Protein AF-A0A938JJI3-F1 (afdb_monomer_lite)

Radius of gyration: 17.52 Å; chains: 1; bounding box: 46×24×46 Å

Structure (mmCIF, N/CA/C/O backbone):
data_AF-A0A938JJI3-F1
#
_entry.id   AF-A0A938JJI3-F1
#
loop_
_atom_site.group_PDB
_atom_site.id
_atom_site.type_symbol
_atom_site.label_atom_id
_atom_site.label_alt_id
_atom_site.label_comp_id
_atom_site.label_asym_id
_atom_site.label_entity_id
_atom_site.label_seq_id
_atom_site.pdbx_PDB_ins_code
_atom_site.Cartn_x
_atom_site.Cartn_y
_atom_site.Cartn_z
_atom_site.occupancy
_atom_site.B_iso_or_equiv
_atom_site.auth_seq_id
_atom_site.auth_comp_id
_atom_site.auth_asym_id
_atom_site.auth_atom_id
_atom_site.pdbx_PDB_model_num
ATOM 1 N N . MET A 1 1 ? -21.142 -5.159 18.706 1.00 53.47 1 MET A N 1
ATOM 2 C CA . MET A 1 1 ? -20.140 -5.058 19.791 1.00 53.47 1 MET A CA 1
ATOM 3 C C . MET A 1 1 ? -18.923 -5.857 19.340 1.00 53.47 1 MET A C 1
ATOM 5 O O . MET A 1 1 ? -19.114 -6.975 18.879 1.00 53.47 1 MET A O 1
ATOM 9 N N . LYS A 1 2 ? -17.721 -5.268 19.296 1.00 65.38 2 LYS A N 1
ATOM 10 C CA . LYS A 1 2 ? -16.5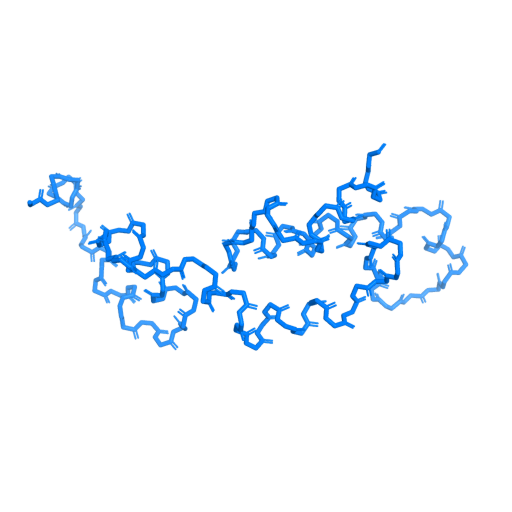44 -5.939 18.719 1.00 65.38 2 LYS A CA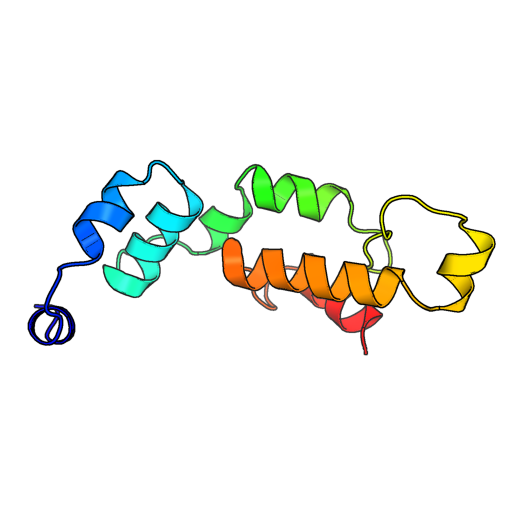 1
ATOM 11 C C . LYS A 1 2 ? -15.909 -6.872 19.752 1.00 65.38 2 LYS A C 1
ATOM 13 O O . LYS A 1 2 ? -15.013 -6.462 20.476 1.00 65.38 2 LYS A O 1
ATOM 18 N N . ILE A 1 3 ? -16.371 -8.120 19.753 1.00 80.75 3 ILE A N 1
ATOM 19 C CA . ILE A 1 3 ? -15.980 -9.217 20.661 1.00 80.75 3 ILE A CA 1
ATOM 20 C C . ILE A 1 3 ? -14.451 -9.411 20.747 1.00 80.75 3 ILE A C 1
ATOM 22 O O . ILE A 1 3 ? -13.935 -9.909 21.740 1.00 80.75 3 ILE A O 1
ATOM 26 N N . TRP A 1 4 ? -13.692 -9.005 19.724 1.00 89.31 4 TRP A N 1
ATOM 27 C CA . TRP A 1 4 ? -12.234 -9.126 19.723 1.00 89.31 4 TRP A CA 1
ATOM 28 C C . TRP A 1 4 ? -11.521 -8.134 20.653 1.00 89.31 4 TRP A C 1
ATOM 30 O O . TRP A 1 4 ? -10.454 -8.470 21.157 1.00 89.31 4 TRP A O 1
ATOM 40 N N . LEU A 1 5 ? -12.089 -6.945 20.905 1.00 90.38 5 LEU A N 1
ATOM 41 C CA . LEU A 1 5 ? -11.472 -5.943 21.788 1.00 90.38 5 LEU A CA 1
ATOM 42 C C . LEU A 1 5 ? -11.405 -6.438 23.232 1.00 90.38 5 LEU A C 1
ATOM 44 O O . LEU A 1 5 ? -10.420 -6.177 23.913 1.00 90.38 5 LEU A O 1
ATOM 48 N N . ASP A 1 6 ? -12.416 -7.196 23.659 1.00 90.25 6 ASP A N 1
ATOM 49 C CA . ASP A 1 6 ? -12.515 -7.739 25.016 1.00 90.25 6 ASP A CA 1
ATOM 50 C C . ASP A 1 6 ? -11.422 -8.787 25.308 1.00 90.25 6 ASP A C 1
ATOM 52 O O . ASP A 1 6 ? -11.138 -9.084 26.465 1.00 90.25 6 ASP A O 1
ATOM 56 N N . ASN A 1 7 ? -10.770 -9.324 24.267 1.00 92.50 7 ASN A N 1
ATOM 57 C CA . ASN A 1 7 ? -9.652 -10.265 24.394 1.00 92.50 7 ASN A CA 1
ATOM 58 C C . ASN A 1 7 ? -8.280 -9.575 24.483 1.00 92.50 7 ASN A C 1
ATOM 60 O O . ASN A 1 7 ? -7.261 -10.255 24.615 1.00 92.50 7 ASN A O 1
ATOM 64 N N . LEU A 1 8 ? -8.221 -8.245 24.378 1.00 91.62 8 LEU A N 1
ATOM 65 C CA . LEU A 1 8 ? -6.975 -7.487 24.433 1.00 91.62 8 LEU A CA 1
ATOM 66 C C . LEU A 1 8 ? -6.817 -6.801 25.789 1.00 91.62 8 LEU A C 1
ATOM 68 O O . LEU A 1 8 ? -7.743 -6.186 26.306 1.00 91.62 8 LEU A O 1
ATOM 72 N N . GLN A 1 9 ? -5.600 -6.840 26.336 1.00 94.25 9 GLN A N 1
ATOM 73 C CA . GLN A 1 9 ? -5.272 -6.131 27.581 1.00 94.25 9 GLN A CA 1
ATOM 74 C C . GLN A 1 9 ? -5.349 -4.605 27.430 1.00 94.25 9 GLN A C 1
ATOM 76 O O . GLN A 1 9 ? -5.592 -3.891 28.400 1.00 94.25 9 GLN A O 1
ATOM 81 N N . TYR A 1 10 ? -5.143 -4.107 26.210 1.00 92.00 10 TYR A N 1
ATOM 82 C CA . TYR A 1 10 ? -5.165 -2.690 25.872 1.00 92.00 10 TYR A CA 1
ATOM 83 C C . TYR A 1 10 ? -6.095 -2.465 24.689 1.00 92.00 10 TYR A C 1
ATOM 85 O O . TYR A 1 10 ? -6.084 -3.244 23.740 1.00 92.00 10 TYR A O 1
ATOM 93 N N . ASN A 1 11 ? -6.863 -1.375 24.721 1.00 91.62 11 ASN A N 1
ATOM 94 C CA . ASN A 1 11 ? -7.693 -0.976 23.592 1.00 91.62 11 ASN A CA 1
ATOM 95 C C . ASN A 1 11 ? -6.830 -0.252 22.538 1.00 91.62 11 ASN A C 1
ATOM 97 O O . ASN A 1 11 ? -6.440 0.895 22.774 1.00 91.62 11 ASN A O 1
ATOM 101 N N . PRO A 1 12 ? -6.554 -0.862 21.368 1.00 92.38 12 PRO A N 1
ATOM 102 C CA . PRO A 1 12 ? -5.701 -0.248 20.357 1.00 92.38 12 PRO A CA 1
ATOM 103 C C . PRO A 1 12 ? -6.406 0.880 19.594 1.00 92.38 12 PRO A C 1
ATOM 105 O O . PRO A 1 12 ? -5.739 1.673 18.940 1.00 92.38 12 PRO A O 1
ATOM 108 N N . LEU A 1 13 ? -7.740 0.988 19.659 1.00 93.56 13 LEU A N 1
ATOM 109 C CA . LEU A 1 13 ? -8.472 1.989 18.879 1.00 93.56 13 LEU A CA 1
ATOM 110 C C . LEU A 1 13 ? -8.138 3.417 19.303 1.00 93.56 13 LEU A C 1
ATOM 112 O O . LEU A 1 13 ? -8.100 4.287 18.444 1.00 93.56 13 LEU A O 1
ATOM 116 N N . ILE A 1 14 ? -7.885 3.655 20.592 1.00 92.00 14 ILE A N 1
ATOM 117 C CA . ILE A 1 14 ? -7.570 4.993 21.112 1.00 92.00 14 ILE A CA 1
ATOM 118 C C . ILE A 1 14 ? -6.298 5.545 20.445 1.00 92.00 1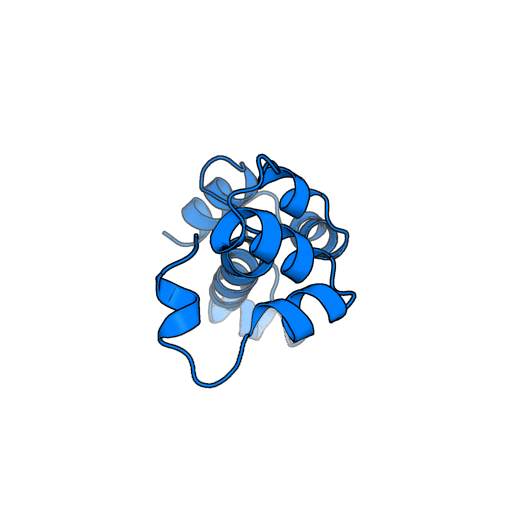4 ILE A C 1
ATOM 120 O O . ILE A 1 14 ? -6.408 6.526 19.710 1.00 92.00 14 ILE A O 1
ATOM 124 N N . PRO A 1 15 ? -5.113 4.912 20.589 1.00 94.94 15 PRO A N 1
ATOM 125 C CA . PRO A 1 15 ? -3.900 5.449 19.976 1.00 94.94 15 PRO A CA 1
ATOM 126 C C . PRO A 1 15 ? -3.972 5.478 18.443 1.00 94.94 15 PRO A C 1
ATOM 128 O O . PRO A 1 15 ? -3.416 6.382 17.824 1.00 94.94 15 PRO A O 1
ATOM 131 N N . LEU A 1 16 ? -4.679 4.531 17.816 1.00 94.44 16 LEU A N 1
ATOM 132 C CA . LEU A 1 16 ? -4.843 4.504 16.362 1.00 94.44 16 LEU A CA 1
ATOM 133 C C . LEU A 1 16 ? -5.701 5.671 15.844 1.00 94.44 16 LEU A C 1
ATOM 135 O O . LEU A 1 16 ? -5.361 6.268 14.824 1.00 94.44 16 LEU A O 1
ATOM 139 N N . LEU A 1 17 ? -6.774 6.032 16.555 1.00 93.00 17 LEU A N 1
ATOM 140 C CA . LEU A 1 17 ? -7.644 7.163 16.209 1.00 93.00 17 LEU A CA 1
ATOM 141 C C . LEU A 1 17 ? -7.017 8.526 16.545 1.00 93.00 17 LEU A C 1
ATOM 143 O O . LEU A 1 17 ? -7.396 9.540 15.965 1.00 93.00 17 LEU A O 1
ATOM 147 N N . GLU A 1 18 ? -6.043 8.566 17.452 1.00 94.62 18 GLU A N 1
ATOM 148 C CA . GLU A 1 18 ? -5.357 9.800 17.849 1.00 94.62 18 GLU A CA 1
ATOM 149 C C . GLU A 1 18 ? -4.082 10.087 17.036 1.00 94.62 18 GLU A C 1
ATOM 151 O O . GLU A 1 18 ? -3.570 11.207 17.079 1.00 94.62 18 GLU A O 1
ATOM 156 N N . CYS A 1 19 ? -3.568 9.127 16.253 1.00 90.62 19 CYS A N 1
ATOM 157 C CA . CYS A 1 19 ? -2.231 9.208 15.643 1.00 90.62 19 CYS A CA 1
ATOM 158 C C . CYS A 1 19 ? -2.042 10.273 14.537 1.00 90.62 19 CYS A C 1
ATOM 160 O O . CYS A 1 19 ? -0.953 10.371 13.971 1.00 90.62 19 CYS A O 1
ATOM 162 N N . LYS A 1 20 ? -3.065 11.080 14.214 1.00 91.31 20 LYS A N 1
ATOM 163 C CA . LYS A 1 20 ? -3.078 12.139 13.172 1.00 91.31 20 LYS A CA 1
ATOM 164 C C . LYS A 1 20 ? -2.605 11.705 11.771 1.00 91.31 20 LYS A C 1
ATOM 166 O O . LYS A 1 20 ? -2.444 12.554 10.896 1.00 91.31 20 LYS A O 1
ATOM 171 N N . ASN A 1 21 ? -2.395 10.413 11.536 1.00 93.50 21 ASN A N 1
ATOM 172 C CA . ASN A 1 21 ? -2.012 9.866 10.244 1.00 93.50 21 ASN A CA 1
ATOM 173 C C . ASN A 1 21 ? -3.269 9.444 9.481 1.00 93.50 21 ASN A C 1
ATOM 175 O O . ASN A 1 21 ? -3.965 8.517 9.881 1.00 93.50 21 ASN A O 1
ATOM 179 N N . GLU A 1 22 ? -3.539 10.114 8.366 1.00 91.56 22 GLU A N 1
ATOM 180 C CA . GLU A 1 22 ? -4.756 9.914 7.579 1.00 91.56 22 GLU A CA 1
ATOM 181 C C . GLU A 1 22 ? -4.924 8.480 7.051 1.00 91.56 22 GLU A C 1
ATOM 183 O O . GLU A 1 22 ? -6.033 7.952 7.080 1.00 91.56 22 GLU A O 1
ATOM 188 N N . ALA A 1 23 ? -3.836 7.816 6.643 1.00 92.06 23 ALA A N 1
ATOM 189 C CA . ALA A 1 23 ? -3.897 6.435 6.167 1.00 92.06 23 ALA A CA 1
ATOM 190 C C . ALA A 1 23 ? -4.317 5.479 7.291 1.00 92.06 23 ALA A C 1
ATOM 192 O O . ALA A 1 23 ? -5.233 4.679 7.115 1.00 92.06 23 ALA A O 1
ATOM 193 N N . ILE A 1 24 ? -3.712 5.627 8.476 1.00 93.44 24 ILE A N 1
ATOM 194 C CA . ILE A 1 24 ? -4.071 4.826 9.655 1.00 93.44 24 ILE A CA 1
ATOM 195 C C . ILE A 1 24 ? -5.529 5.080 10.045 1.00 93.44 24 ILE A C 1
ATOM 197 O O . ILE A 1 24 ? -6.268 4.131 10.290 1.00 93.44 24 ILE A O 1
ATOM 201 N N . LEU A 1 25 ? -5.971 6.341 10.066 1.00 92.06 25 LEU A N 1
ATOM 202 C CA . LEU A 1 25 ? -7.351 6.686 10.411 1.00 92.06 25 LEU A CA 1
ATOM 203 C C . LEU A 1 25 ? -8.364 6.035 9.463 1.00 92.06 25 LEU A C 1
ATOM 205 O O . LEU A 1 25 ? -9.350 5.463 9.928 1.00 92.06 25 LEU A O 1
ATOM 209 N N . LEU A 1 26 ? -8.117 6.092 8.153 1.00 90.00 26 LEU A N 1
ATOM 210 C CA . LEU A 1 26 ? -8.987 5.485 7.147 1.00 90.00 26 LEU A CA 1
ATOM 211 C C . LEU A 1 26 ? -9.001 3.954 7.260 1.00 90.00 26 LEU A C 1
ATOM 213 O O . LEU A 1 26 ? -10.078 3.365 7.270 1.00 90.00 26 LEU A O 1
ATOM 217 N N . LEU A 1 27 ? -7.843 3.309 7.427 1.00 90.19 27 LEU A N 1
ATOM 218 C CA . LEU A 1 27 ? -7.764 1.853 7.614 1.00 90.19 27 LEU A CA 1
ATOM 219 C C . LEU A 1 27 ? -8.474 1.402 8.897 1.00 90.19 27 LEU A C 1
ATOM 221 O O . LEU A 1 27 ? -9.225 0.435 8.887 1.00 90.19 27 LEU A O 1
ATOM 225 N N . VAL A 1 28 ? -8.341 2.144 10.000 1.00 92.31 28 VAL A N 1
ATOM 226 C CA . VAL A 1 28 ? -9.080 1.867 11.245 1.00 92.31 28 VAL A CA 1
ATOM 227 C C . VAL A 1 28 ? -10.587 1.986 11.029 1.00 92.31 28 VAL A C 1
ATOM 229 O O . VAL A 1 28 ? -11.357 1.189 11.571 1.00 92.31 28 VAL A O 1
ATOM 232 N N . GLN A 1 29 ? -11.026 2.971 10.244 1.00 89.81 29 GLN A N 1
ATOM 233 C CA . GLN A 1 29 ? -12.434 3.138 9.900 1.00 89.81 29 GLN A CA 1
ATOM 234 C C . GLN A 1 29 ? -12.954 1.971 9.055 1.00 89.81 29 GLN A C 1
ATOM 236 O O . GLN A 1 29 ? -14.010 1.431 9.389 1.00 89.81 29 GLN A O 1
ATOM 241 N N . CYS A 1 30 ? -12.216 1.567 8.021 1.00 86.62 30 CYS A N 1
ATOM 242 C CA . CYS A 1 30 ? -12.574 0.460 7.137 1.00 86.62 30 CYS A CA 1
ATOM 243 C C . CYS A 1 30 ? -12.529 -0.890 7.867 1.00 86.62 30 CYS A C 1
ATOM 245 O O . CYS A 1 30 ? -13.554 -1.553 8.013 1.00 86.62 30 CYS A O 1
ATOM 247 N N . ASP A 1 31 ? -11.358 -1.262 8.376 1.00 87.75 31 ASP A N 1
ATOM 248 C CA . ASP A 1 31 ? -11.047 -2.638 8.769 1.00 87.75 31 ASP A CA 1
ATOM 249 C C . ASP A 1 31 ? -11.479 -2.937 10.196 1.00 87.75 31 ASP A C 1
ATOM 251 O O . ASP A 1 31 ? -11.937 -4.034 10.517 1.00 87.75 31 ASP A O 1
ATOM 255 N N . LEU A 1 32 ? -11.329 -1.953 11.087 1.00 90.56 32 LEU A N 1
ATOM 256 C CA . LEU A 1 32 ? -11.680 -2.151 12.482 1.00 90.56 32 LEU A CA 1
ATOM 257 C C . LEU A 1 32 ? -13.122 -1.736 12.722 1.00 90.56 32 LEU A C 1
ATOM 259 O O . LEU A 1 32 ? -13.840 -2.481 13.382 1.00 90.56 32 LEU A O 1
ATOM 263 N N . LEU A 1 33 ? -13.549 -0.542 12.298 1.00 88.69 33 LEU A N 1
ATOM 264 C CA . LEU A 1 33 ? -14.856 0.043 12.641 1.00 88.69 33 LEU A CA 1
ATOM 265 C C . LEU A 1 33 ? -15.995 -0.332 11.682 1.00 88.69 33 LEU A C 1
ATOM 267 O O . LEU A 1 33 ? -17.139 -0.023 12.016 1.00 88.69 33 LEU A O 1
ATOM 271 N N . ASN A 1 34 ? -15.717 -1.036 10.577 1.00 81.88 34 ASN A N 1
ATOM 272 C CA . ASN A 1 34 ? -16.695 -1.386 9.538 1.00 81.88 34 ASN A CA 1
ATOM 273 C C . ASN A 1 34 ? -17.463 -0.162 9.008 1.00 81.88 34 ASN A C 1
ATOM 275 O O . ASN A 1 34 ? -18.652 -0.241 8.694 1.00 81.88 34 ASN A O 1
ATOM 279 N N . SER A 1 35 ? -16.804 0.995 8.968 1.00 82.81 35 SER A N 1
ATOM 280 C CA . SER A 1 35 ? -17.373 2.199 8.375 1.00 82.81 35 SER A CA 1
ATOM 281 C C . SER A 1 35 ? -17.467 2.020 6.860 1.00 82.81 35 SER A C 1
ATOM 283 O O . SER A 1 35 ? -16.590 1.412 6.252 1.00 82.81 35 SER A O 1
ATOM 285 N N . THR A 1 36 ? -18.489 2.589 6.221 1.00 76.25 36 THR A N 1
ATOM 286 C CA . THR A 1 36 ? -18.687 2.552 4.756 1.00 76.25 36 THR A CA 1
ATOM 287 C C . THR A 1 36 ? -17.735 3.490 4.005 1.00 76.25 36 THR A C 1
ATOM 289 O O . THR A 1 36 ? -18.105 4.106 3.006 1.00 76.25 36 THR A O 1
ATOM 292 N N . VAL A 1 37 ? -16.519 3.662 4.513 1.00 78.12 37 VAL A N 1
ATOM 293 C CA . VAL A 1 37 ? -15.483 4.449 3.856 1.00 78.12 37 VAL A CA 1
ATOM 294 C C . VAL A 1 37 ? -14.955 3.627 2.690 1.00 78.12 37 VAL A C 1
ATOM 296 O O . VAL A 1 37 ? -14.642 2.449 2.838 1.00 78.12 37 VAL A O 1
ATOM 299 N N . MET A 1 38 ? -14.891 4.241 1.512 1.00 78.19 38 MET A N 1
ATOM 300 C CA . MET A 1 38 ? -14.366 3.571 0.328 1.00 78.19 38 MET A CA 1
ATOM 301 C C . MET A 1 38 ? -12.839 3.459 0.448 1.00 78.19 38 MET A C 1
ATOM 303 O O . MET A 1 38 ? -12.186 4.495 0.612 1.00 78.19 38 MET A O 1
ATOM 307 N N . PRO A 1 39 ? -12.249 2.252 0.353 1.00 74.94 39 PRO A N 1
ATOM 308 C CA . PRO A 1 39 ? -10.796 2.066 0.378 1.00 74.94 39 PRO A CA 1
ATOM 309 C C . PRO A 1 39 ? -10.067 2.900 -0.682 1.00 74.94 39 PRO A C 1
ATOM 311 O O . PRO A 1 39 ? -8.943 3.338 -0.471 1.00 74.94 39 PRO A O 1
ATOM 314 N N . GLU A 1 40 ? -10.734 3.207 -1.794 1.00 87.56 40 GLU A N 1
ATOM 315 C CA . GLU A 1 40 ? -10.225 4.060 -2.865 1.00 87.56 40 GLU A CA 1
ATOM 316 C C . GLU A 1 40 ? -9.892 5.494 -2.406 1.00 87.56 40 GLU A C 1
ATOM 318 O O . GLU A 1 40 ? -9.104 6.182 -3.060 1.00 87.56 40 GLU A O 1
ATOM 323 N N . ASN A 1 41 ? -10.413 5.948 -1.260 1.00 87.50 41 ASN A N 1
ATOM 324 C CA . ASN A 1 41 ? -10.024 7.227 -0.662 1.00 87.50 41 ASN A CA 1
ATOM 325 C C . ASN A 1 41 ? -8.541 7.238 -0.250 1.00 87.50 41 ASN A C 1
ATOM 327 O O . ASN A 1 41 ? -7.872 8.262 -0.402 1.00 87.50 41 ASN A O 1
ATOM 331 N N . LEU A 1 42 ? -7.991 6.096 0.186 1.00 89.88 42 LEU A N 1
ATOM 332 C CA . LEU A 1 42 ? -6.562 5.948 0.501 1.00 89.88 42 LEU A CA 1
ATOM 333 C C . LEU A 1 42 ? -5.681 6.172 -0.739 1.00 89.88 42 LEU A C 1
ATOM 335 O O . LEU A 1 42 ? -4.537 6.634 -0.646 1.00 89.88 42 LEU A O 1
ATOM 339 N N . TRP A 1 43 ? -6.220 5.901 -1.931 1.00 94.56 43 TRP A N 1
ATOM 340 C CA . TRP A 1 43 ? -5.480 6.045 -3.180 1.00 94.56 43 TRP A CA 1
ATOM 341 C C . TRP A 1 43 ? -5.202 7.504 -3.521 1.00 94.56 43 TRP A C 1
ATOM 343 O O . TRP A 1 43 ? -4.252 7.779 -4.246 1.00 94.56 43 TRP A O 1
ATOM 353 N N . GLN A 1 44 ? -5.996 8.441 -2.998 1.00 93.38 44 GLN A N 1
ATOM 354 C CA . GLN A 1 44 ? -5.855 9.875 -3.266 1.00 93.38 44 GLN A CA 1
ATOM 355 C C . GLN A 1 44 ? -4.913 10.587 -2.290 1.00 93.38 44 GLN A C 1
ATOM 357 O O . GLN A 1 44 ? -4.599 11.763 -2.483 1.00 93.38 44 GLN A O 1
ATOM 362 N N . LEU A 1 45 ? -4.426 9.886 -1.262 1.00 94.56 45 LEU A N 1
ATOM 363 C CA . LEU A 1 45 ? -3.511 10.464 -0.289 1.00 94.56 45 LEU A CA 1
ATOM 364 C C . LEU A 1 45 ? -2.218 10.944 -0.949 1.00 94.56 45 LEU A C 1
ATOM 366 O O . LEU A 1 45 ? -1.679 10.351 -1.883 1.00 94.56 45 LEU A O 1
ATOM 370 N N . SER A 1 46 ? -1.662 12.032 -0.418 1.00 94.50 46 SER A N 1
ATOM 371 C CA . SER A 1 46 ? -0.453 12.624 -0.998 1.00 94.50 46 SER A CA 1
ATOM 372 C C . SER A 1 46 ? 0.738 11.651 -1.038 1.00 94.50 46 SER A C 1
ATOM 374 O O . SER A 1 46 ? 1.587 11.769 -1.921 1.00 94.50 46 SER A O 1
ATOM 376 N N . GLY A 1 47 ? 0.795 10.684 -0.114 1.00 94.44 47 GLY A N 1
ATOM 377 C CA . GLY A 1 47 ? 1.807 9.625 -0.069 1.00 94.44 47 GLY A CA 1
ATOM 378 C C . GLY A 1 47 ? 1.725 8.676 -1.266 1.00 94.44 47 GLY A C 1
ATOM 379 O O . GLY A 1 47 ? 2.683 8.594 -2.038 1.00 94.44 47 GLY A O 1
ATOM 380 N N . SER A 1 48 ? 0.571 8.041 -1.484 1.00 96.12 48 SER A N 1
ATOM 381 C CA . SER A 1 48 ? 0.338 7.152 -2.631 1.00 96.12 48 SER A CA 1
ATOM 382 C C . SER A 1 48 ? 0.508 7.883 -3.959 1.00 96.12 48 SER A C 1
ATOM 384 O O . SER A 1 48 ? 1.189 7.392 -4.860 1.00 96.12 48 SER A O 1
ATOM 386 N N . GLN A 1 49 ? 0.005 9.113 -4.065 1.00 97.44 49 GLN A N 1
ATOM 387 C CA . GLN A 1 49 ? 0.157 9.932 -5.270 1.00 97.44 49 GLN A CA 1
ATOM 388 C C . GLN A 1 49 ? 1.624 10.259 -5.591 1.00 97.44 49 GLN A C 1
ATOM 390 O O . GLN A 1 49 ? 2.017 10.290 -6.759 1.00 97.44 49 GLN A O 1
ATOM 395 N N . LYS A 1 50 ? 2.475 10.476 -4.578 1.00 97.31 50 LYS A N 1
ATOM 396 C CA . LYS A 1 50 ? 3.923 10.672 -4.783 1.00 97.31 50 LYS A CA 1
ATOM 397 C C . LYS A 1 50 ? 4.608 9.413 -5.306 1.00 97.31 50 LYS A C 1
ATOM 399 O O . LYS A 1 50 ? 5.547 9.543 -6.093 1.00 97.31 50 LYS A O 1
ATOM 404 N N . ILE A 1 51 ? 4.162 8.231 -4.881 1.00 97.81 51 ILE A N 1
ATOM 405 C CA . ILE A 1 51 ? 4.666 6.954 -5.391 1.00 97.81 51 ILE A CA 1
ATOM 406 C C . ILE A 1 51 ? 4.217 6.784 -6.846 1.00 97.81 51 ILE A C 1
ATOM 408 O O . ILE A 1 51 ? 5.066 6.658 -7.726 1.00 97.81 51 ILE A O 1
ATOM 412 N N . LEU A 1 52 ? 2.913 6.891 -7.127 1.00 97.88 52 LEU A N 1
ATOM 413 C CA . LEU A 1 52 ? 2.343 6.715 -8.470 1.00 97.88 52 LEU A CA 1
ATOM 414 C C . LEU A 1 52 ? 2.980 7.625 -9.525 1.00 97.88 52 LEU A C 1
ATOM 416 O O . LEU A 1 52 ? 3.276 7.175 -10.628 1.00 97.88 52 LEU A O 1
ATOM 420 N N . LYS A 1 53 ? 3.269 8.886 -9.179 1.00 97.88 53 LYS A N 1
ATOM 421 C CA . LYS A 1 53 ? 3.920 9.847 -10.089 1.00 97.88 53 LYS A CA 1
ATOM 422 C C . LYS A 1 53 ? 5.295 9.404 -10.596 1.00 97.88 53 LYS A C 1
ATOM 424 O O . LYS A 1 53 ? 5.766 9.949 -11.589 1.00 97.88 53 LYS A O 1
ATOM 429 N N . LYS A 1 54 ? 5.956 8.469 -9.912 1.00 97.56 54 LYS A N 1
ATOM 430 C CA . LYS A 1 54 ? 7.282 7.956 -10.285 1.00 97.56 54 LYS A CA 1
ATOM 431 C C . LYS A 1 54 ? 7.223 6.650 -11.079 1.00 97.56 54 LYS A C 1
ATOM 433 O O . LYS A 1 54 ? 8.274 6.198 -11.541 1.00 97.56 54 LYS A O 1
ATOM 438 N N . GLN A 1 55 ? 6.034 6.061 -11.237 1.00 98.19 55 GLN A N 1
ATOM 439 C CA . GLN A 1 55 ? 5.871 4.842 -12.017 1.00 98.19 55 GLN A CA 1
ATOM 440 C C . GLN A 1 55 ? 6.202 5.116 -13.486 1.00 98.19 55 GLN A C 1
ATOM 442 O O . GLN A 1 55 ? 5.715 6.072 -14.093 1.00 98.19 55 GLN A O 1
ATOM 447 N N . GLN A 1 56 ? 7.042 4.267 -14.061 1.00 97.56 56 GLN A N 1
ATOM 448 C CA . GLN A 1 56 ? 7.406 4.304 -15.466 1.00 97.56 56 GLN A CA 1
ATOM 449 C C . GLN A 1 56 ? 6.275 3.747 -16.337 1.00 97.56 56 GLN A C 1
ATOM 451 O O . GLN A 1 56 ? 5.360 3.066 -15.871 1.00 97.56 56 GLN A O 1
ATOM 456 N N . LYS A 1 57 ? 6.341 4.008 -17.648 1.00 97.06 57 LYS A N 1
ATOM 457 C CA . LYS A 1 57 ? 5.310 3.551 -18.600 1.00 97.06 57 LYS A CA 1
ATOM 458 C C . LYS A 1 57 ? 5.132 2.030 -18.612 1.00 97.06 57 LYS A C 1
ATOM 460 O O . LYS A 1 57 ? 4.010 1.573 -18.810 1.00 97.06 57 LYS A O 1
ATOM 465 N N . ASN A 1 58 ? 6.215 1.285 -18.389 1.00 96.31 58 ASN A N 1
ATOM 466 C CA . ASN A 1 58 ? 6.230 -0.176 -18.305 1.00 96.31 58 ASN A CA 1
ATOM 467 C C . ASN A 1 58 ? 5.831 -0.718 -16.920 1.00 96.31 5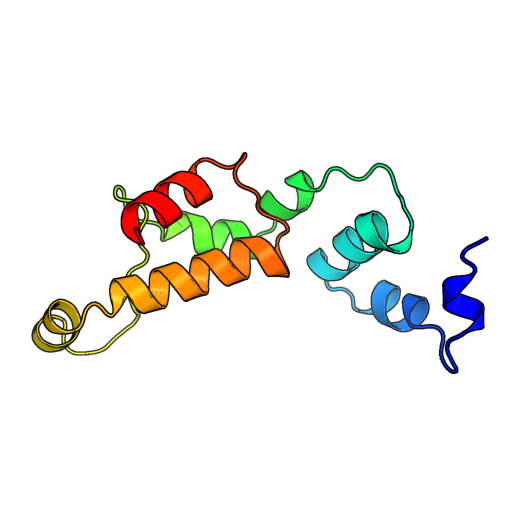8 ASN A C 1
ATOM 469 O O . ASN A 1 58 ? 5.969 -1.910 -16.699 1.00 96.31 58 ASN A O 1
ATOM 473 N N . GLY A 1 59 ? 5.396 0.134 -15.984 1.00 97.56 59 GLY A N 1
ATOM 474 C CA . GLY A 1 59 ? 4.935 -0.285 -14.660 1.00 97.56 59 GLY A CA 1
ATOM 475 C C . GLY A 1 59 ? 5.995 -0.309 -13.562 1.00 97.56 59 GLY A C 1
ATOM 476 O O . GLY A 1 59 ? 5.629 -0.451 -12.395 1.00 97.56 59 GLY A O 1
ATOM 477 N N . SER A 1 60 ? 7.275 -0.117 -13.891 1.00 97.19 60 SER A N 1
ATOM 478 C CA . SER A 1 60 ? 8.353 -0.179 -12.904 1.00 97.19 60 SER A CA 1
ATOM 479 C C . SER A 1 60 ? 8.564 1.127 -12.138 1.00 97.19 60 SER A C 1
ATOM 481 O O . SER A 1 60 ? 8.130 2.202 -12.554 1.00 97.19 60 SER A O 1
ATOM 483 N N . TRP A 1 61 ? 9.296 1.048 -11.030 1.00 97.00 61 TRP A N 1
ATOM 484 C CA . TRP A 1 61 ? 9.917 2.194 -10.374 1.00 97.00 61 TRP A CA 1
ATOM 485 C C . TRP A 1 61 ? 11.433 2.124 -10.509 1.00 97.00 61 TRP A C 1
ATOM 487 O O . TRP A 1 61 ? 12.041 1.056 -10.448 1.00 97.00 61 TRP A O 1
ATOM 497 N N . VAL A 1 62 ? 12.044 3.293 -10.692 1.00 93.25 62 VAL A N 1
ATOM 498 C CA . VAL A 1 62 ? 13.498 3.418 -10.804 1.00 93.25 62 VAL A CA 1
ATOM 499 C C . VAL A 1 62 ? 14.112 3.411 -9.411 1.00 93.25 62 VAL A C 1
ATOM 501 O O . VAL A 1 62 ? 13.755 4.242 -8.571 1.00 93.25 62 VAL A O 1
ATOM 504 N N . TYR A 1 63 ? 15.057 2.502 -9.176 1.00 90.88 63 TYR A N 1
ATOM 505 C CA . TYR A 1 63 ? 15.787 2.442 -7.914 1.00 90.88 63 TYR A CA 1
ATOM 506 C C . TYR A 1 63 ? 16.608 3.732 -7.699 1.00 90.88 63 TYR A C 1
ATOM 508 O O . TYR A 1 63 ? 17.369 4.124 -8.587 1.00 90.88 63 TYR A O 1
ATOM 516 N N . PRO A 1 64 ? 16.512 4.407 -6.536 1.00 85.12 64 PRO A N 1
ATOM 517 C CA . PRO A 1 64 ? 17.159 5.702 -6.335 1.00 85.12 64 PRO A CA 1
ATOM 518 C C . PRO A 1 64 ? 18.692 5.617 -6.171 1.00 85.12 64 PRO A C 1
ATOM 520 O O . PRO A 1 64 ? 19.223 4.824 -5.387 1.00 85.12 64 PRO A O 1
ATOM 523 N N . GLY A 1 65 ? 19.411 6.515 -6.858 1.00 76.88 65 GLY A N 1
ATOM 524 C CA . GLY A 1 65 ? 20.858 6.758 -6.722 1.00 76.88 65 GLY A CA 1
ATOM 525 C C . GLY A 1 65 ? 21.771 5.776 -7.476 1.00 76.88 65 GLY A C 1
ATOM 526 O O . GLY A 1 65 ? 21.305 4.946 -8.255 1.00 76.88 65 GLY A O 1
ATOM 527 N N . GLY A 1 66 ? 23.076 5.819 -7.176 1.00 69.75 66 GLY A N 1
ATOM 528 C CA . GLY A 1 66 ? 24.087 4.848 -7.632 1.00 69.75 66 GLY A CA 1
ATOM 529 C C . GLY A 1 66 ? 24.524 4.970 -9.097 1.00 69.75 66 GLY A C 1
ATOM 530 O O . GLY A 1 66 ? 24.057 5.829 -9.833 1.00 69.75 66 GLY A O 1
ATOM 531 N N . ASN A 1 67 ? 25.457 4.106 -9.512 1.00 74.88 67 ASN A N 1
ATOM 532 C CA . ASN A 1 67 ? 25.920 4.035 -10.899 1.00 74.88 67 ASN A CA 1
ATOM 533 C C . ASN A 1 67 ? 24.926 3.216 -11.743 1.00 74.88 67 ASN A C 1
ATOM 535 O O . ASN A 1 67 ? 24.779 2.008 -11.528 1.00 74.88 67 ASN A O 1
ATOM 539 N N . GLU A 1 68 ? 24.265 3.868 -12.705 1.00 70.94 68 GLU A N 1
ATOM 540 C CA . GLU A 1 68 ? 23.262 3.262 -13.595 1.00 70.94 68 GLU A CA 1
ATOM 541 C C . GLU A 1 68 ? 23.779 2.017 -14.327 1.00 70.94 68 GLU A C 1
ATOM 543 O O . GLU A 1 68 ? 23.038 1.051 -14.511 1.00 70.94 68 GLU A O 1
ATOM 548 N N . VAL A 1 69 ? 25.064 1.990 -14.690 1.00 70.06 69 VAL A N 1
ATOM 549 C CA . VAL A 1 69 ? 25.678 0.877 -15.430 1.00 70.06 69 VAL A CA 1
ATOM 550 C C . VAL A 1 69 ? 25.774 -0.389 -14.580 1.00 70.06 69 VAL A C 1
ATOM 552 O O . VAL A 1 69 ? 25.679 -1.493 -15.108 1.00 70.06 69 VAL A O 1
ATOM 555 N N . ILE A 1 70 ? 25.970 -0.247 -13.269 1.00 67.00 70 ILE A N 1
ATOM 556 C CA . ILE A 1 70 ? 26.035 -1.390 -12.348 1.00 67.00 70 ILE A CA 1
ATOM 557 C C . ILE A 1 70 ? 24.614 -1.866 -12.037 1.00 67.00 70 ILE A C 1
ATOM 559 O O . ILE A 1 70 ? 24.315 -3.051 -12.124 1.00 67.00 70 ILE A O 1
ATOM 563 N N . ARG A 1 71 ? 23.702 -0.936 -11.746 1.00 66.25 71 ARG A N 1
ATOM 564 C CA . ARG A 1 71 ? 22.349 -1.270 -11.273 1.00 66.25 71 ARG A CA 1
ATOM 565 C C . ARG A 1 71 ? 21.413 -1.786 -12.360 1.00 66.25 71 ARG A C 1
ATOM 567 O O . ARG A 1 71 ? 20.547 -2.606 -12.063 1.00 66.25 71 ARG A O 1
ATOM 574 N N . SER A 1 72 ? 21.603 -1.357 -13.607 1.00 64.44 72 SER A N 1
ATOM 575 C CA . SER A 1 72 ? 20.880 -1.919 -14.756 1.00 64.44 72 SER A CA 1
ATOM 576 C C . SER A 1 72 ? 21.212 -3.393 -15.003 1.00 64.44 72 SER A C 1
ATOM 578 O O . SER A 1 72 ? 20.386 -4.103 -15.566 1.00 64.44 72 SER A O 1
ATOM 580 N N . LYS A 1 73 ? 22.377 -3.874 -14.546 1.00 68.06 73 LYS A N 1
ATOM 581 C CA . LYS A 1 73 ? 22.801 -5.275 -14.707 1.00 68.06 73 LYS A CA 1
ATOM 582 C C . LYS A 1 73 ? 22.224 -6.220 -13.654 1.00 68.06 73 LYS A C 1
ATOM 584 O O . LYS A 1 73 ? 22.178 -7.419 -13.892 1.00 68.06 73 LYS A O 1
ATOM 589 N N . GLU A 1 74 ? 21.783 -5.692 -12.515 1.00 75.44 74 GLU A N 1
ATOM 590 C CA . GLU A 1 74 ? 21.359 -6.481 -11.349 1.00 75.44 74 GLU A CA 1
ATOM 591 C C . GLU A 1 74 ? 19.860 -6.321 -11.026 1.00 75.44 74 GLU A C 1
ATOM 593 O O . GLU A 1 74 ? 19.428 -6.580 -9.908 1.00 75.44 74 GLU A O 1
ATOM 598 N N . ASN A 1 75 ? 19.045 -5.880 -11.993 1.00 83.75 75 ASN A N 1
ATOM 599 C CA . ASN A 1 75 ? 17.583 -5.766 -11.858 1.00 83.75 75 ASN A CA 1
ATOM 600 C C . ASN A 1 75 ? 17.109 -4.975 -10.621 1.00 83.75 75 ASN A C 1
ATOM 602 O O . ASN A 1 75 ? 16.042 -5.234 -10.070 1.00 83.75 75 ASN A O 1
ATOM 606 N N . TYR A 1 76 ? 17.845 -3.941 -10.205 1.00 90.44 76 TYR A N 1
ATOM 607 C CA . TYR A 1 76 ? 17.479 -3.120 -9.039 1.00 90.44 76 TYR A CA 1
ATOM 608 C C . TYR A 1 76 ? 16.101 -2.455 -9.167 1.00 90.44 76 TYR A C 1
ATOM 610 O O . TYR A 1 76 ? 15.412 -2.246 -8.168 1.00 90.44 76 TYR A O 1
ATOM 618 N N . ASN A 1 77 ? 15.668 -2.157 -10.394 1.00 92.44 77 ASN A N 1
ATOM 619 C CA . ASN A 1 77 ? 14.323 -1.641 -10.648 1.00 92.44 77 ASN A CA 1
ATOM 620 C C . ASN A 1 77 ? 13.236 -2.672 -10.314 1.00 92.44 77 ASN A C 1
ATOM 622 O O . ASN A 1 77 ? 12.143 -2.279 -9.925 1.00 92.44 77 ASN A O 1
ATOM 626 N N . GLN A 1 78 ? 13.517 -3.975 -10.399 1.00 94.06 78 GLN A N 1
ATOM 627 C CA . GLN A 1 78 ? 12.603 -5.030 -9.952 1.00 94.06 78 GLN A CA 1
ATOM 628 C C . GLN A 1 78 ? 12.415 -4.979 -8.433 1.00 94.06 78 GLN A C 1
ATOM 630 O O . GLN A 1 78 ? 11.282 -4.955 -7.958 1.00 94.06 78 GLN A O 1
ATOM 635 N N . ILE A 1 79 ? 13.513 -4.846 -7.680 1.00 94.06 79 ILE A N 1
ATOM 636 C CA . ILE A 1 79 ? 13.491 -4.701 -6.215 1.00 94.06 79 ILE A CA 1
ATOM 637 C C . ILE A 1 79 ? 12.718 -3.443 -5.809 1.00 94.06 79 ILE A C 1
ATOM 639 O O . ILE A 1 79 ? 11.842 -3.500 -4.946 1.00 94.06 79 ILE A O 1
ATOM 643 N N . GLU A 1 80 ? 13.009 -2.306 -6.446 1.00 96.12 80 GLU A N 1
ATOM 644 C CA . GLU A 1 80 ? 12.299 -1.062 -6.146 1.00 96.12 80 GLU A CA 1
ATOM 645 C C . GLU A 1 80 ? 10.818 -1.151 -6.522 1.00 96.12 80 GLU A C 1
ATOM 647 O O . GLU A 1 80 ? 9.973 -0.692 -5.760 1.00 96.12 80 GLU A O 1
ATOM 652 N N . THR A 1 81 ? 10.484 -1.774 -7.65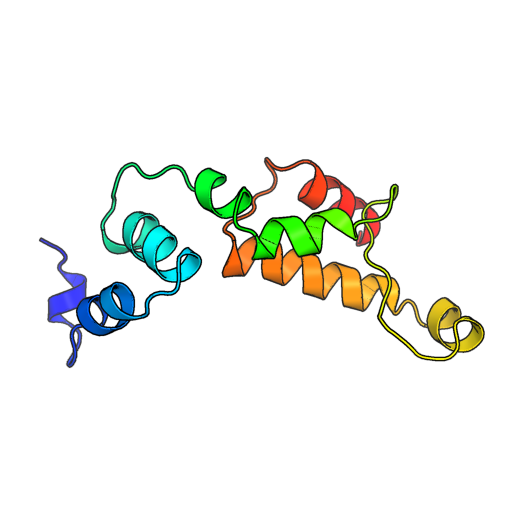3 1.00 97.81 81 THR A N 1
ATOM 653 C CA . THR A 1 81 ? 9.087 -1.967 -8.069 1.00 97.81 81 THR A CA 1
ATOM 654 C C . THR A 1 81 ? 8.327 -2.816 -7.062 1.00 97.81 81 THR A C 1
ATOM 656 O O . THR A 1 81 ? 7.240 -2.423 -6.648 1.00 97.81 81 THR A O 1
ATOM 659 N N . TYR A 1 82 ? 8.917 -3.923 -6.605 1.00 97.31 82 TYR A N 1
ATOM 660 C CA . TYR A 1 82 ? 8.327 -4.761 -5.565 1.00 97.31 82 TYR A CA 1
ATOM 661 C C . TYR A 1 82 ? 8.093 -3.966 -4.272 1.00 97.31 82 TYR A C 1
ATOM 663 O O . TYR A 1 82 ? 7.003 -4.003 -3.704 1.00 97.31 82 TYR A O 1
ATOM 671 N N . ARG A 1 83 ? 9.081 -3.165 -3.847 1.00 97.19 83 ARG A N 1
ATOM 672 C CA . ARG A 1 83 ? 8.977 -2.308 -2.658 1.00 97.19 83 ARG A CA 1
ATOM 673 C C . ARG A 1 83 ? 7.860 -1.267 -2.778 1.00 97.19 83 ARG A C 1
ATOM 675 O O . ARG A 1 83 ? 7.056 -1.126 -1.863 1.00 97.19 83 ARG A O 1
ATOM 682 N N . GLN A 1 84 ? 7.803 -0.541 -3.895 1.00 98.19 84 GLN A N 1
ATOM 683 C CA . GLN A 1 84 ? 6.800 0.506 -4.119 1.00 98.19 84 GLN A CA 1
ATOM 684 C C . GLN A 1 84 ? 5.389 -0.072 -4.274 1.00 98.19 84 GLN A C 1
ATOM 686 O O . GLN A 1 84 ? 4.440 0.492 -3.731 1.00 98.19 84 GLN A O 1
ATOM 691 N N . MET A 1 85 ? 5.248 -1.215 -4.954 1.00 97.94 85 MET A N 1
ATOM 692 C CA . MET A 1 85 ? 3.987 -1.955 -5.029 1.00 97.94 85 MET A CA 1
ATOM 693 C C . MET A 1 85 ? 3.520 -2.397 -3.636 1.00 97.94 85 MET A C 1
ATOM 695 O O . MET A 1 85 ? 2.348 -2.212 -3.315 1.00 97.94 85 MET A O 1
ATOM 699 N N . GLY A 1 86 ? 4.435 -2.886 -2.792 1.00 97.56 86 GLY A N 1
ATOM 700 C CA . GLY A 1 86 ? 4.158 -3.208 -1.391 1.00 97.56 86 GLY A CA 1
ATOM 701 C C . GLY A 1 86 ? 3.620 -2.012 -0.606 1.00 97.56 86 GLY A C 1
ATOM 702 O O . GLY A 1 86 ? 2.564 -2.122 -0.001 1.00 97.56 86 GLY A O 1
ATOM 703 N N . PHE A 1 87 ? 4.263 -0.840 -0.680 1.00 97.31 87 PHE A N 1
ATOM 704 C CA . PHE A 1 87 ? 3.745 0.359 -0.003 1.00 97.31 87 PHE A CA 1
ATOM 705 C C . PHE A 1 87 ? 2.352 0.762 -0.484 1.00 97.31 87 PHE A C 1
ATOM 707 O O . PHE A 1 87 ? 1.493 1.089 0.328 1.00 97.31 87 PHE A O 1
ATOM 714 N N . LEU A 1 88 ? 2.103 0.733 -1.797 1.00 97.38 88 LEU A N 1
ATOM 715 C CA . LEU A 1 88 ? 0.779 1.049 -2.334 1.00 97.38 88 LEU A CA 1
ATOM 716 C C . LEU A 1 88 ? -0.290 0.093 -1.788 1.00 97.38 88 LEU A C 1
ATOM 718 O O . LEU A 1 88 ? -1.372 0.541 -1.418 1.00 97.38 88 LEU A O 1
ATOM 722 N N . ILE A 1 89 ? -0.005 -1.205 -1.719 1.00 95.50 89 ILE A N 1
ATOM 723 C CA . ILE A 1 89 ? -0.969 -2.204 -1.243 1.00 95.50 89 ILE A CA 1
ATOM 724 C C . ILE A 1 89 ? -1.153 -2.101 0.274 1.00 95.50 89 ILE A C 1
ATOM 726 O O . ILE A 1 89 ? -2.272 -1.898 0.738 1.00 95.50 89 ILE A O 1
ATOM 730 N N . GLU A 1 90 ? -0.064 -2.187 1.032 1.00 93.81 90 GLU A N 1
ATOM 731 C CA . GLU A 1 90 ? -0.098 -2.353 2.488 1.00 93.81 90 GLU A CA 1
ATOM 732 C C . GLU A 1 90 ? -0.420 -1.047 3.225 1.00 93.81 90 GLU A C 1
ATOM 734 O O . GLU A 1 90 ? -1.169 -1.050 4.197 1.00 93.81 90 GLU A O 1
ATOM 739 N N . GLU A 1 91 ? 0.113 0.093 2.771 1.00 93.31 91 GLU A N 1
ATOM 740 C CA . GLU A 1 91 ? -0.086 1.378 3.461 1.00 93.31 91 GLU A CA 1
ATOM 741 C C . GLU A 1 91 ? -1.257 2.183 2.891 1.00 93.31 91 GLU A C 1
ATOM 743 O O . GLU A 1 91 ? -1.840 3.015 3.5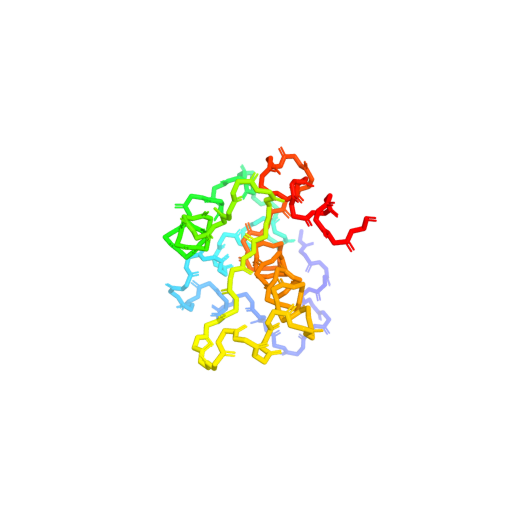88 1.00 93.31 91 GLU A O 1
ATOM 748 N N . PHE A 1 92 ? -1.607 1.957 1.620 1.00 94.88 92 PHE A N 1
ATOM 749 C CA . PHE A 1 92 ? -2.624 2.741 0.916 1.00 94.88 92 PHE A CA 1
ATOM 750 C C . PHE A 1 92 ? -3.774 1.902 0.352 1.00 94.88 92 PHE A C 1
ATOM 752 O O . PHE A 1 92 ? -4.582 2.428 -0.411 1.00 94.88 92 PHE A O 1
ATOM 759 N N . GLY A 1 93 ? -3.875 0.618 0.702 1.00 92.62 93 GLY A N 1
ATOM 760 C CA . GLY A 1 93 ? -5.019 -0.224 0.349 1.00 92.62 93 GLY A CA 1
ATOM 761 C C . GLY A 1 93 ? -5.231 -0.386 -1.158 1.00 92.62 93 GLY A C 1
ATOM 762 O O . GLY A 1 93 ? -6.370 -0.524 -1.618 1.00 92.62 93 GLY A O 1
ATOM 763 N N . PHE A 1 94 ? -4.172 -0.301 -1.969 1.00 95.44 94 PHE A N 1
ATOM 764 C CA . PHE A 1 94 ? -4.293 -0.558 -3.402 1.00 95.44 94 PHE A CA 1
ATOM 765 C C . PHE A 1 94 ? -4.614 -2.028 -3.653 1.00 95.44 94 PHE A C 1
ATOM 767 O O . PHE A 1 94 ? -4.111 -2.931 -2.994 1.00 95.44 94 PHE A O 1
ATOM 774 N N . THR A 1 95 ? -5.438 -2.270 -4.667 1.00 94.44 95 THR A N 1
ATOM 775 C CA . THR A 1 95 ? -5.797 -3.620 -5.111 1.00 94.44 95 THR A CA 1
ATOM 776 C C . THR A 1 95 ? -5.564 -3.755 -6.610 1.00 94.44 95 THR A C 1
ATOM 778 O O . THR A 1 95 ? -5.285 -2.773 -7.305 1.00 94.44 95 THR A O 1
ATOM 781 N N . ILE A 1 96 ? -5.763 -4.965 -7.136 1.00 93.44 96 ILE A N 1
ATOM 782 C CA . ILE A 1 96 ? -5.706 -5.259 -8.576 1.00 93.44 96 ILE A CA 1
ATOM 783 C C . ILE A 1 96 ? -6.660 -4.393 -9.422 1.00 93.44 96 ILE A C 1
ATOM 785 O O . ILE A 1 96 ? -6.486 -4.261 -10.630 1.00 93.44 96 ILE A O 1
ATOM 789 N N . LYS A 1 97 ? -7.659 -3.747 -8.807 1.00 94.25 97 LYS A N 1
ATOM 790 C CA . LYS A 1 97 ? -8.550 -2.810 -9.504 1.00 94.25 97 LYS A CA 1
ATOM 791 C C . LYS A 1 97 ? -7.820 -1.564 -10.015 1.00 94.25 97 LYS A C 1
ATOM 793 O O . LYS A 1 97 ? -8.291 -0.942 -10.965 1.00 94.25 97 LYS A O 1
ATOM 798 N N . HIS A 1 98 ? -6.696 -1.175 -9.407 1.00 96.56 98 HIS A N 1
ATOM 799 C CA . HIS A 1 98 ? -5.970 0.018 -9.826 1.00 96.56 98 HIS A CA 1
ATOM 800 C C . HIS A 1 98 ? -4.978 -0.301 -10.965 1.00 96.56 98 HIS A C 1
ATOM 802 O O . HIS A 1 98 ? -4.104 -1.154 -10.789 1.00 96.56 98 HIS A O 1
ATOM 808 N N . PRO A 1 99 ? -5.014 0.417 -12.110 1.00 96.69 99 PRO A N 1
ATOM 809 C CA . PRO A 1 99 ? -4.163 0.119 -13.269 1.00 96.69 99 PRO A CA 1
ATOM 810 C C . PRO A 1 99 ? -2.658 0.106 -12.977 1.00 96.69 99 PRO A C 1
ATOM 812 O O . PRO A 1 99 ? -1.920 -0.661 -13.587 1.00 96.69 99 PRO A O 1
ATOM 815 N N . ALA A 1 100 ? -2.196 0.938 -12.039 1.00 97.44 100 ALA A N 1
ATOM 816 C CA . ALA A 1 100 ? -0.788 0.961 -11.641 1.00 97.44 100 ALA A CA 1
ATOM 817 C C . ALA A 1 100 ? -0.316 -0.375 -11.045 1.00 97.44 100 ALA A C 1
ATOM 819 O O . ALA A 1 100 ? 0.816 -0.773 -11.300 1.00 97.44 100 ALA A O 1
ATOM 820 N N . ILE A 1 101 ? -1.177 -1.072 -10.293 1.00 98.00 101 ILE A N 1
ATOM 821 C CA . ILE A 1 101 ? -0.842 -2.366 -9.685 1.00 98.00 101 ILE A CA 1
ATOM 822 C C . ILE A 1 101 ? -0.746 -3.447 -10.758 1.00 98.00 101 ILE A C 1
ATOM 824 O O . ILE A 1 101 ? 0.214 -4.208 -10.751 1.00 98.00 101 ILE A O 1
ATOM 828 N N . ASN A 1 102 ? -1.668 -3.458 -11.728 1.00 97.62 102 ASN A N 1
ATOM 829 C CA . ASN A 1 102 ? -1.596 -4.390 -12.860 1.00 97.62 102 ASN A CA 1
ATOM 830 C C . ASN A 1 102 ? -0.285 -4.234 -13.636 1.00 97.62 102 ASN A C 1
ATOM 832 O O . ASN A 1 102 ? 0.431 -5.209 -13.826 1.00 97.62 102 ASN A O 1
ATOM 836 N N . LYS A 1 103 ? 0.087 -3.000 -13.997 1.00 98.12 103 LYS A N 1
ATOM 837 C CA . LYS A 1 103 ? 1.346 -2.742 -14.713 1.00 98.12 103 LYS A CA 1
ATOM 838 C C . LYS A 1 103 ? 2.583 -3.127 -13.902 1.00 98.12 103 LYS A C 1
ATOM 840 O O . LYS A 1 103 ? 3.563 -3.597 -14.463 1.00 98.12 103 LYS A O 1
ATOM 845 N N . ALA A 1 104 ? 2.560 -2.898 -12.590 1.00 98.25 104 ALA A N 1
ATOM 846 C CA . ALA A 1 104 ? 3.656 -3.301 -11.715 1.00 98.25 104 ALA A CA 1
ATOM 847 C C . ALA A 1 104 ? 3.793 -4.829 -11.665 1.00 98.25 104 ALA A C 1
ATOM 849 O O . ALA A 1 104 ? 4.905 -5.340 -11.745 1.00 98.25 104 ALA A O 1
ATOM 850 N N . ALA A 1 105 ? 2.671 -5.551 -11.591 1.00 97.62 105 ALA A N 1
ATOM 851 C CA . ALA A 1 105 ? 2.653 -7.009 -11.629 1.00 97.62 105 ALA A CA 1
ATOM 852 C C . ALA A 1 105 ? 3.176 -7.553 -12.971 1.00 97.62 105 ALA A C 1
ATOM 854 O O . ALA A 1 105 ? 4.029 -8.431 -12.953 1.00 97.62 105 ALA A O 1
ATOM 855 N N . GLU A 1 106 ? 2.754 -6.975 -14.103 1.00 97.56 106 GLU A N 1
ATOM 856 C CA . GLU A 1 106 ? 3.264 -7.307 -15.450 1.00 97.56 106 GLU A CA 1
ATOM 857 C C . GLU A 1 106 ? 4.770 -7.046 -15.613 1.00 97.56 106 GLU A C 1
ATOM 859 O O . GLU A 1 106 ? 5.433 -7.685 -16.421 1.00 97.56 106 GLU A O 1
ATOM 864 N N . TYR A 1 107 ? 5.335 -6.084 -14.879 1.00 96.88 107 TYR A N 1
ATOM 865 C CA . TYR A 1 107 ? 6.779 -5.848 -14.887 1.00 96.88 107 TYR A CA 1
ATOM 866 C C . TYR A 1 107 ? 7.552 -6.880 -14.049 1.00 96.88 107 TYR A C 1
ATOM 868 O O . TYR A 1 107 ? 8.723 -7.145 -14.322 1.00 96.88 107 TYR A O 1
ATOM 876 N N . LEU A 1 108 ? 6.931 -7.412 -12.992 1.00 95.69 108 LEU A N 1
ATOM 877 C CA . LEU A 1 108 ? 7.576 -8.309 -12.033 1.00 95.69 108 LEU A CA 1
ATOM 878 C C . LEU A 1 108 ? 7.576 -9.780 -12.477 1.00 95.69 108 LEU A C 1
ATOM 880 O O . LEU A 1 108 ? 8.508 -10.491 -12.090 1.00 95.69 108 LEU A O 1
ATOM 884 N N . PHE A 1 109 ? 6.566 -10.212 -13.242 1.00 93.19 109 PHE A N 1
ATOM 885 C CA . PHE A 1 109 ? 6.300 -11.605 -13.627 1.00 93.19 109 PHE A CA 1
ATOM 886 C C . PHE A 1 109 ? 6.067 -11.744 -15.132 1.00 93.19 109 PHE A C 1
ATOM 888 O O . PHE A 1 109 ? 6.571 -12.740 -15.698 1.00 93.19 109 PHE A O 1
#

pLDDT: mean 90.22, std 9.23, range [53.47, 98.25]

Secondary structure (DSSP, 8-state):
--TTGGG-SS-THHHHHHS--HHHHHHIIIIIT-----GGGGGGSHHHHHHHTT--TTS--PPPSS-HHHHTTTTHHHHHHHHHHHHHHHHH---TTSHHHHHHHHHH-

Sequence (109 aa):
MKIWLDNLQYNPLIPLLECKNEAILLLVQCDLLNSTVMPENLWQLSGSQKILKKQQKNGSWVYPGGNEVIRSKENYNQIETYRQMGFLIEEFGFTIKHPAINKAAEYLF

Foldseek 3Di:
DPPVQVVDPDRPLVCQCVVPDPLSNLCCCVPVVVHPRDLCVLCPDPVNVVLLVQQDPQLWHDDDDDDPVVCVVVPVRLVRLVVSLCCCCPRRVDDPVDVSNVSSVSVND